Protein AF-A0A847AK40-F1 (afdb_monomer_lite)

pLDDT: mean 82.36, std 12.2, range [54.88, 95.56]

Structure (mmCIF, N/CA/C/O backbone):
data_AF-A0A847AK40-F1
#
_entry.id   AF-A0A847AK40-F1
#
loop_
_atom_site.group_PDB
_atom_site.id
_atom_site.type_symbol
_atom_site.label_atom_id
_atom_site.label_alt_id
_atom_site.label_comp_id
_atom_site.label_asym_id
_atom_site.label_entity_id
_atom_site.label_seq_id
_atom_site.pdbx_PDB_ins_code
_atom_site.Cartn_x
_atom_site.Cartn_y
_atom_site.Cartn_z
_atom_site.occupancy
_atom_site.B_iso_or_equiv
_atom_site.auth_seq_id
_atom_site.auth_comp_id
_atom_site.auth_asym_id
_atom_site.auth_atom_id
_atom_site.pdbx_PDB_model_num
ATOM 1 N N . PHE A 1 1 ? -13.398 -3.350 21.613 1.00 65.88 1 PHE A N 1
ATOM 2 C CA . PHE A 1 1 ? -12.087 -3.423 20.920 1.00 65.88 1 PHE A CA 1
ATOM 3 C C . PHE A 1 1 ? -12.017 -2.525 19.675 1.00 65.88 1 PHE A C 1
ATOM 5 O O . PHE A 1 1 ? -11.123 -1.690 19.594 1.00 65.88 1 PHE A O 1
ATOM 12 N N . ILE A 1 2 ? -12.936 -2.668 18.707 1.00 74.12 2 ILE A N 1
ATOM 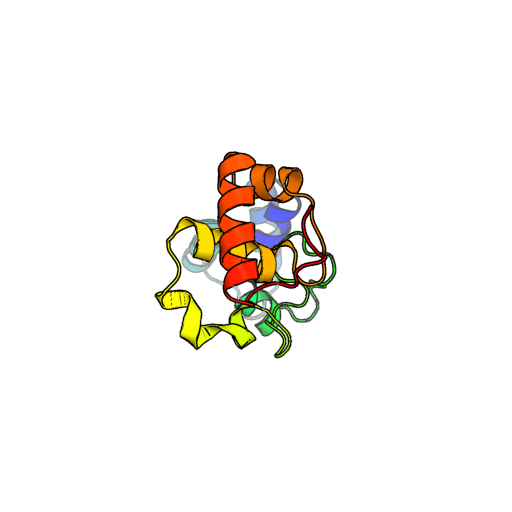13 C CA . ILE A 1 2 ? -12.958 -1.858 17.468 1.00 74.12 2 ILE A CA 1
ATOM 14 C C . ILE A 1 2 ? -13.351 -0.395 17.747 1.00 74.12 2 ILE A C 1
ATOM 16 O O . ILE A 1 2 ? -12.683 0.512 17.263 1.00 74.12 2 ILE A O 1
ATOM 20 N N . LEU A 1 3 ? -14.347 -0.173 18.614 1.00 82.44 3 LEU A N 1
ATOM 21 C CA . LEU A 1 3 ? -14.879 1.156 18.948 1.00 82.44 3 LEU A CA 1
ATOM 22 C C . LEU A 1 3 ? -13.807 2.165 19.399 1.00 82.44 3 LEU A C 1
ATOM 24 O O . LEU A 1 3 ? -13.682 3.222 18.794 1.00 82.44 3 LEU A O 1
ATOM 28 N N . TYR A 1 4 ? -12.985 1.819 20.398 1.00 83.62 4 TYR A N 1
ATOM 29 C CA . TYR A 1 4 ? -11.901 2.689 20.875 1.00 83.62 4 TYR A CA 1
ATOM 30 C C . TYR A 1 4 ? -10.957 3.122 19.743 1.00 83.62 4 TYR A C 1
ATOM 32 O O . TYR A 1 4 ? -10.609 4.292 19.635 1.00 83.62 4 TYR A O 1
ATOM 40 N N . ASN A 1 5 ? -10.567 2.188 18.870 1.00 80.00 5 ASN A N 1
ATOM 41 C CA . ASN A 1 5 ? -9.662 2.490 17.761 1.00 80.00 5 ASN A CA 1
ATOM 42 C C . ASN A 1 5 ? -10.310 3.412 16.720 1.00 80.00 5 ASN A C 1
ATOM 44 O O . ASN A 1 5 ? -9.655 4.348 16.271 1.00 80.00 5 ASN A O 1
ATOM 48 N N . LEU A 1 6 ? -11.586 3.191 16.386 1.00 77.56 6 LEU A N 1
ATOM 49 C CA . LEU A 1 6 ? -12.332 4.059 15.468 1.00 77.56 6 LEU A CA 1
ATOM 50 C C . LEU A 1 6 ? -12.470 5.486 16.017 1.00 77.56 6 LEU A C 1
ATOM 52 O O . LEU A 1 6 ? -12.305 6.449 15.272 1.00 77.56 6 LEU A O 1
ATOM 56 N N . LEU A 1 7 ? -12.722 5.641 17.320 1.00 81.56 7 LEU A N 1
ATOM 57 C CA . LEU A 1 7 ? -12.826 6.958 17.958 1.00 81.56 7 LEU A CA 1
ATOM 58 C C . LEU A 1 7 ? -11.494 7.721 17.886 1.00 81.56 7 LEU A C 1
ATOM 60 O O . LEU A 1 7 ? -11.481 8.891 17.499 1.00 81.56 7 LEU A O 1
ATOM 64 N N . ILE A 1 8 ? -10.375 7.043 18.160 1.00 82.44 8 ILE A N 1
ATOM 65 C CA . ILE A 1 8 ? -9.026 7.616 18.027 1.00 82.44 8 ILE A CA 1
ATOM 66 C C . ILE A 1 8 ? -8.708 7.996 16.573 1.00 82.44 8 ILE A C 1
ATOM 68 O O . ILE A 1 8 ? -8.133 9.055 16.330 1.00 82.44 8 ILE A O 1
ATOM 72 N N . GLN A 1 9 ? -9.081 7.160 15.598 1.00 72.31 9 GLN A N 1
ATOM 73 C CA . GLN A 1 9 ? -8.874 7.447 14.171 1.00 72.31 9 GLN A CA 1
ATOM 74 C C . GLN A 1 9 ? -9.655 8.681 13.705 1.00 72.31 9 GLN A C 1
ATOM 76 O O . GLN A 1 9 ? -9.139 9.464 12.913 1.00 72.31 9 GLN A O 1
ATOM 81 N N . ASN A 1 10 ? -10.838 8.917 14.274 1.00 73.81 10 ASN A N 1
ATOM 82 C CA . ASN A 1 10 ? -11.643 10.118 14.040 1.00 73.81 10 ASN A CA 1
ATOM 83 C C . ASN A 1 10 ? -11.187 11.341 14.862 1.00 73.81 10 ASN A C 1
ATOM 85 O O . ASN A 1 10 ? -11.961 12.268 15.077 1.00 73.81 10 ASN A O 1
ATOM 89 N N . ARG A 1 11 ? -9.928 11.362 15.326 1.00 81.12 11 ARG A N 1
ATOM 90 C CA . ARG A 1 11 ? -9.293 12.479 16.054 1.00 81.12 11 ARG A CA 1
ATOM 91 C C . ARG A 1 11 ? -9.936 12.844 17.400 1.00 81.12 11 ARG A C 1
ATOM 93 O O . ARG A 1 11 ? -9.683 13.930 17.916 1.00 81.12 11 ARG A O 1
ATOM 100 N N . ASN A 1 12 ? -10.702 11.942 18.012 1.00 81.25 12 ASN A N 1
ATOM 101 C CA . ASN A 1 12 ? -11.192 12.154 19.373 1.00 81.25 12 ASN A CA 1
ATOM 102 C C . ASN A 1 12 ? -10.059 12.014 20.401 1.00 81.25 12 ASN A C 1
ATOM 104 O O . ASN A 1 12 ? -9.080 11.289 20.187 1.00 81.25 12 ASN A O 1
ATOM 108 N N . THR A 1 13 ? -10.203 12.663 21.560 1.00 89.12 13 THR A N 1
ATOM 109 C CA . THR A 1 13 ? -9.227 12.520 22.649 1.00 89.12 13 THR A CA 1
ATOM 110 C C . THR A 1 13 ? -9.240 11.094 23.206 1.00 89.12 13 THR A C 1
ATOM 112 O O . THR A 1 13 ? -10.248 10.379 23.155 1.00 89.12 13 THR A O 1
ATOM 115 N N . ARG A 1 14 ? -8.102 10.649 23.755 1.00 87.19 14 ARG A N 1
ATOM 116 C CA . ARG A 1 14 ? -7.989 9.308 24.359 1.00 87.19 14 ARG A CA 1
ATOM 117 C C . ARG A 1 14 ? -8.939 9.123 25.533 1.00 87.19 14 ARG A C 1
ATOM 119 O O . ARG A 1 14 ? -9.493 8.043 25.687 1.00 87.19 14 ARG A O 1
ATOM 126 N N . GLU A 1 15 ? -9.112 10.168 26.331 1.00 90.75 15 GLU A N 1
ATOM 127 C CA . GLU A 1 15 ? -9.982 10.169 27.503 1.00 90.75 15 GLU A CA 1
ATOM 128 C C . GLU A 1 15 ? -11.451 10.035 27.108 1.00 90.75 15 GLU A C 1
ATOM 130 O O . GLU A 1 15 ? -12.106 9.086 27.534 1.00 90.75 15 GLU A O 1
ATOM 135 N N . TYR A 1 16 ? -11.921 10.863 26.170 1.00 89.44 16 TYR A N 1
ATOM 136 C CA . TYR A 1 16 ? -13.261 10.729 25.598 1.00 89.44 16 TYR A CA 1
ATOM 137 C C . TYR A 1 16 ? -13.487 9.330 25.006 1.00 89.44 16 TYR A C 1
ATOM 139 O O . TYR A 1 16 ? -14.480 8.663 25.292 1.00 89.44 16 TYR A O 1
ATOM 147 N N . SER A 1 17 ? -12.514 8.836 24.235 1.00 87.81 17 SER A N 1
ATOM 148 C CA . SER A 1 17 ? -12.597 7.516 23.603 1.00 87.81 17 SER A CA 1
ATOM 149 C C . SER A 1 17 ? -12.672 6.373 24.623 1.00 87.81 17 SER A C 1
ATOM 151 O O . SER A 1 17 ? -13.340 5.369 24.362 1.00 87.81 17 SER A O 1
ATOM 153 N N . ARG A 1 18 ? -12.003 6.503 25.780 1.00 90.12 18 ARG A N 1
ATOM 154 C CA . ARG A 1 18 ? -12.084 5.536 26.888 1.00 90.12 18 ARG A CA 1
ATOM 155 C C . ARG A 1 18 ? -13.456 5.558 27.541 1.00 90.12 18 ARG A C 1
ATOM 157 O O . ARG A 1 18 ? -14.077 4.504 27.583 1.00 90.12 18 ARG A O 1
ATOM 164 N N . ILE A 1 19 ? -13.955 6.734 27.928 1.00 90.38 19 ILE A N 1
ATOM 165 C CA . ILE A 1 19 ? -15.265 6.892 28.585 1.00 90.38 19 ILE A CA 1
ATOM 166 C C . ILE A 1 19 ? -16.374 6.250 27.743 1.00 90.38 19 ILE A C 1
ATOM 168 O O . ILE A 1 19 ? -17.151 5.434 28.232 1.00 90.38 19 ILE A O 1
ATOM 172 N N . ILE A 1 20 ? -16.410 6.543 26.441 1.00 90.25 20 ILE A N 1
ATOM 173 C CA . ILE A 1 20 ? -17.409 5.962 25.534 1.00 90.25 20 ILE A CA 1
ATOM 174 C C . ILE A 1 20 ? -17.244 4.440 25.410 1.00 90.25 20 ILE A C 1
ATOM 176 O O . ILE A 1 20 ? -18.233 3.704 25.386 1.00 90.25 20 ILE A O 1
ATOM 180 N N . THR A 1 21 ? -16.003 3.949 25.353 1.00 88.88 21 THR A N 1
ATOM 181 C CA . THR A 1 21 ? -15.732 2.506 25.272 1.00 88.88 21 THR A CA 1
ATOM 182 C C . THR A 1 21 ? -16.153 1.778 26.549 1.00 88.88 21 THR A C 1
ATOM 184 O O . THR A 1 21 ? -16.706 0.684 26.453 1.00 88.88 21 THR A O 1
ATOM 187 N N . GLU A 1 22 ? -15.944 2.377 27.720 1.00 90.38 22 GLU A N 1
ATOM 188 C CA . GLU A 1 22 ? -16.334 1.832 29.027 1.00 90.38 22 GLU A CA 1
ATOM 189 C C . GLU A 1 22 ? -17.848 1.816 29.187 1.00 90.38 22 GLU A C 1
ATOM 191 O O . GLU A 1 22 ? -18.417 0.758 29.450 1.00 90.38 22 GLU A O 1
ATOM 196 N N . ASN A 1 23 ? -18.516 2.936 28.899 1.00 90.00 23 ASN A N 1
ATOM 197 C CA . ASN A 1 23 ? -19.976 3.024 28.917 1.00 90.00 23 ASN A CA 1
ATOM 198 C C . ASN A 1 23 ? -20.607 1.963 28.014 1.00 90.00 23 ASN A C 1
ATOM 200 O O . ASN A 1 23 ? -21.553 1.276 28.404 1.00 90.00 23 ASN A O 1
ATOM 204 N N . LYS A 1 24 ? -20.050 1.767 26.812 1.00 88.50 24 LYS A N 1
ATOM 205 C CA . LYS A 1 24 ? -20.554 0.732 25.911 1.00 88.50 24 LYS A CA 1
ATOM 206 C C . LYS A 1 24 ? -20.241 -0.676 26.415 1.00 88.50 24 LYS A C 1
ATOM 208 O O . LYS A 1 24 ? -21.087 -1.554 26.262 1.00 88.50 24 LYS A O 1
ATOM 213 N N . ASN A 1 25 ? -19.080 -0.894 27.030 1.00 89.56 25 ASN A N 1
ATOM 214 C CA . ASN A 1 25 ? -18.715 -2.176 27.631 1.00 89.56 25 ASN A CA 1
ATOM 215 C C . ASN A 1 25 ? -19.672 -2.576 28.763 1.00 89.56 25 ASN A C 1
ATOM 217 O O . ASN A 1 25 ? -20.080 -3.732 28.815 1.00 89.56 25 ASN A O 1
ATOM 221 N N . PHE A 1 26 ? -20.094 -1.629 29.607 1.00 89.19 26 PHE A N 1
ATOM 222 C CA . PHE A 1 26 ? -21.078 -1.884 30.667 1.00 89.19 26 PHE A CA 1
ATOM 223 C C . PHE A 1 26 ? -22.461 -2.278 30.135 1.00 89.19 26 PHE A C 1
ATOM 225 O O . PHE A 1 26 ? -23.195 -2.980 30.820 1.00 89.19 26 PHE A O 1
ATOM 232 N N . SER A 1 27 ? -22.805 -1.886 28.904 1.00 88.00 27 SER A N 1
ATOM 233 C CA . SER A 1 27 ? -24.067 -2.288 28.265 1.00 88.00 27 SER A CA 1
ATOM 234 C C . SER A 1 27 ? -24.073 -3.722 27.712 1.00 88.00 27 SER A C 1
ATOM 236 O O . SER A 1 27 ? -25.090 -4.166 27.182 1.00 88.00 27 SER A O 1
ATOM 238 N N . LEU A 1 28 ? -22.947 -4.442 27.771 1.00 86.38 28 LEU A N 1
ATOM 239 C CA . LEU A 1 28 ? -22.842 -5.805 27.250 1.00 86.38 28 LEU A CA 1
ATOM 240 C C . LEU A 1 28 ? -23.356 -6.825 28.268 1.00 86.38 28 LEU A C 1
ATOM 242 O O . LEU A 1 28 ? -23.120 -6.698 29.463 1.00 86.38 28 LEU A O 1
ATOM 246 N N . THR A 1 29 ? -23.961 -7.910 27.782 1.00 91.69 29 THR A N 1
ATOM 247 C CA . THR A 1 29 ? -24.414 -9.038 28.619 1.00 91.69 29 THR A CA 1
ATOM 248 C C . THR A 1 29 ? -23.263 -9.694 29.391 1.00 91.69 29 THR A C 1
ATOM 250 O O . THR A 1 29 ? -23.461 -10.257 30.463 1.00 91.69 29 THR A O 1
ATOM 253 N N . ARG A 1 30 ? -22.045 -9.618 28.842 1.00 90.69 30 ARG A N 1
ATOM 254 C CA . ARG A 1 30 ? -20.790 -10.022 29.484 1.00 90.69 30 ARG A CA 1
ATOM 255 C C . ARG A 1 30 ? -19.743 -8.924 29.266 1.00 90.69 30 ARG A C 1
ATOM 257 O O . ARG A 1 30 ? -19.056 -8.952 28.242 1.00 90.69 30 ARG A O 1
ATOM 264 N N . PRO A 1 31 ? -19.658 -7.935 30.170 1.00 89.81 31 PRO 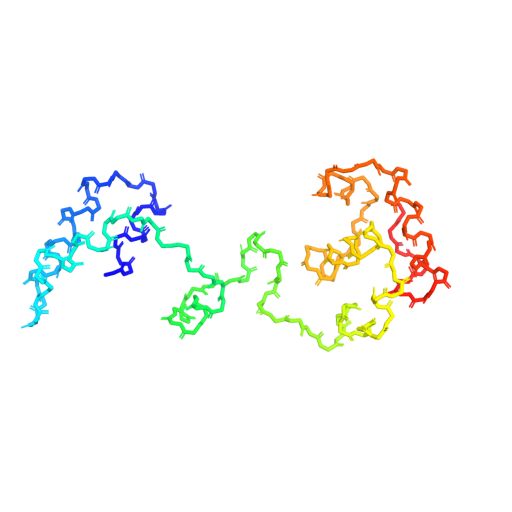A N 1
ATOM 265 C CA . PRO A 1 31 ? -18.670 -6.868 30.082 1.00 89.81 31 PRO A CA 1
ATOM 266 C C . PRO A 1 31 ? -17.248 -7.414 30.213 1.00 89.81 31 PRO A C 1
ATOM 268 O O . PRO A 1 31 ? -16.999 -8.350 30.972 1.00 89.81 31 PRO A O 1
ATOM 271 N N . LEU A 1 32 ? -16.304 -6.789 29.511 1.00 87.56 32 LEU A N 1
ATOM 272 C CA . LEU A 1 32 ? -14.879 -7.038 29.719 1.00 87.56 32 LEU A CA 1
ATOM 273 C C . LEU A 1 32 ? -14.446 -6.505 31.085 1.00 87.56 32 LEU A C 1
ATOM 275 O O . LEU A 1 32 ? -14.862 -5.412 31.480 1.00 87.56 32 LEU A O 1
ATOM 279 N N . ILE A 1 33 ? -13.569 -7.240 31.765 1.00 91.38 33 ILE A N 1
ATOM 280 C CA . ILE A 1 33 ? -13.000 -6.809 33.046 1.00 91.38 33 ILE A CA 1
ATOM 281 C C . ILE A 1 33 ? -11.896 -5.764 32.839 1.00 91.38 33 ILE A C 1
ATOM 283 O O . ILE A 1 33 ? -11.292 -5.653 31.769 1.00 91.38 33 ILE A O 1
ATOM 287 N N . GLU A 1 34 ? -11.592 -4.991 33.881 1.00 87.12 34 GLU A N 1
ATOM 288 C CA . GLU A 1 34 ? -10.635 -3.874 33.824 1.00 87.12 34 GLU A CA 1
ATOM 289 C C . GLU A 1 34 ? -9.257 -4.245 33.210 1.00 87.12 34 GLU A C 1
ATOM 291 O O . GLU A 1 34 ? -8.751 -3.495 32.364 1.00 87.12 34 GLU A O 1
ATOM 296 N N . PRO A 1 35 ? -8.658 -5.423 33.504 1.00 86.25 35 PRO A N 1
ATOM 297 C CA . PRO A 1 35 ? -7.423 -5.862 32.850 1.00 86.25 35 PRO A CA 1
ATOM 298 C C . PRO A 1 35 ? -7.555 -6.067 31.333 1.00 86.25 35 PRO A C 1
ATOM 300 O O . PRO A 1 35 ? -6.597 -5.840 30.589 1.00 86.25 35 PRO A O 1
ATOM 303 N N . GLU A 1 36 ? -8.722 -6.497 30.852 1.00 85.62 36 GLU A N 1
ATOM 304 C CA . GLU A 1 36 ? -9.006 -6.698 29.427 1.00 85.62 36 GLU A CA 1
ATOM 305 C C . GLU A 1 36 ? -9.229 -5.365 28.711 1.00 85.62 36 GLU A C 1
ATOM 307 O O . GLU A 1 36 ? -8.684 -5.151 27.625 1.00 85.62 36 GLU A O 1
ATOM 312 N N . LEU A 1 37 ? -9.936 -4.426 29.346 1.00 85.81 37 LEU A N 1
ATOM 313 C CA . LEU A 1 37 ? -10.085 -3.055 28.849 1.00 85.81 37 LEU A CA 1
ATOM 314 C C . LEU A 1 37 ? -8.729 -2.348 28.743 1.00 85.81 37 LEU A C 1
ATOM 316 O O . LEU A 1 37 ? -8.409 -1.760 27.707 1.00 85.81 37 LEU A O 1
ATOM 320 N N . LYS A 1 38 ? -7.857 -2.497 29.748 1.00 85.38 38 LYS A N 1
ATOM 321 C CA . LYS A 1 38 ? -6.484 -1.968 29.699 1.00 85.38 38 LYS A CA 1
ATOM 322 C C . LYS A 1 38 ? -5.698 -2.489 28.491 1.00 85.38 38 LYS A C 1
ATOM 324 O O . LYS A 1 38 ? -4.915 -1.729 27.919 1.00 85.38 38 LYS A O 1
ATOM 329 N N . LYS A 1 39 ? -5.915 -3.736 28.044 1.00 82.44 39 LYS A N 1
ATOM 330 C CA . LYS A 1 39 ? -5.277 -4.266 26.818 1.00 82.44 39 LYS A CA 1
ATOM 331 C C . LYS A 1 39 ? -5.731 -3.516 25.561 1.00 82.44 39 LYS A C 1
ATOM 333 O O . LYS A 1 39 ? -4.903 -3.281 24.684 1.00 82.44 39 LYS A O 1
ATOM 338 N N . ILE A 1 40 ? -6.995 -3.092 25.496 1.00 80.38 40 ILE A N 1
ATOM 339 C CA . ILE A 1 40 ? -7.557 -2.320 24.373 1.00 80.38 40 ILE A CA 1
ATOM 340 C C . ILE A 1 40 ? -6.910 -0.932 24.276 1.00 80.38 40 ILE A C 1
ATOM 342 O O . ILE A 1 40 ? -6.660 -0.442 23.177 1.00 80.38 40 ILE A O 1
ATOM 346 N N . TYR A 1 41 ? -6.594 -0.309 25.415 1.00 81.88 41 TYR A N 1
ATOM 347 C CA . TYR A 1 41 ? -6.096 1.071 25.464 1.00 81.88 41 TYR A CA 1
ATOM 348 C C . TYR A 1 41 ? -4.583 1.225 25.284 1.00 81.88 41 TYR A C 1
ATOM 350 O O . TYR A 1 41 ? -4.114 2.348 25.088 1.00 81.88 41 TYR A O 1
ATOM 358 N N . ARG A 1 42 ? -3.808 0.133 25.372 1.00 75.12 42 ARG A N 1
ATOM 359 C CA . ARG A 1 42 ? -2.332 0.167 25.385 1.00 75.12 42 ARG A CA 1
ATOM 360 C C . ARG A 1 42 ? -1.720 0.731 24.108 1.00 75.12 42 ARG A C 1
ATOM 362 O O . ARG A 1 42 ? -0.769 1.503 24.186 1.00 75.12 42 ARG A O 1
ATOM 369 N N . LYS A 1 43 ? -2.240 0.351 22.943 1.00 63.81 43 LYS A N 1
ATOM 370 C CA . LYS A 1 43 ? -1.806 0.895 21.653 1.00 63.81 43 LYS A CA 1
ATOM 371 C C . LYS A 1 43 ? -2.986 0.946 20.689 1.00 63.81 43 LYS A C 1
ATOM 373 O O . LYS A 1 43 ? -3.747 -0.021 20.646 1.00 63.81 43 LYS A O 1
ATOM 378 N N . PRO A 1 44 ? -3.110 2.020 19.888 1.00 56.72 44 PRO A N 1
ATOM 379 C CA . PRO A 1 44 ? -3.977 1.979 18.727 1.00 56.72 44 PRO A CA 1
ATOM 380 C C . PRO A 1 44 ? -3.531 0.809 17.845 1.00 56.72 44 PRO A C 1
ATOM 382 O O . PRO A 1 44 ? -2.363 0.715 17.453 1.00 56.72 44 PRO A O 1
ATOM 385 N N . TYR A 1 45 ? -4.444 -0.125 17.601 1.00 58.69 45 TYR A N 1
ATOM 386 C CA . TYR A 1 45 ? -4.166 -1.279 16.763 1.00 58.69 45 TYR A CA 1
ATOM 387 C C . TYR A 1 45 ? -4.151 -0.826 15.308 1.00 58.69 45 TYR A C 1
ATOM 389 O O . TYR A 1 45 ? -5.156 -0.359 14.776 1.00 58.69 45 TYR A O 1
ATOM 397 N N . LYS A 1 46 ? -3.007 -1.000 14.646 1.00 55.41 46 LYS A N 1
ATOM 398 C CA . LYS A 1 46 ? -2.937 -0.936 13.188 1.00 55.41 46 LYS A CA 1
ATOM 399 C C . LYS A 1 46 ? -3.411 -2.282 12.655 1.00 55.41 46 LYS A C 1
ATOM 401 O O . LYS A 1 46 ? -2.635 -3.235 12.607 1.00 55.41 46 LYS A O 1
ATOM 406 N N . TYR A 1 47 ? -4.695 -2.394 12.325 1.00 61.56 47 TYR A N 1
ATOM 407 C CA . TYR A 1 47 ? -5.155 -3.542 11.553 1.00 61.56 47 TYR A CA 1
ATOM 408 C C . TYR A 1 47 ? -4.522 -3.470 10.163 1.00 61.56 47 TYR A C 1
ATOM 410 O O . TYR A 1 47 ? -4.595 -2.440 9.498 1.00 61.56 47 TYR A O 1
ATOM 418 N N . GLY A 1 48 ? -3.866 -4.553 9.742 1.00 60.50 48 GLY A N 1
ATOM 419 C CA . GLY A 1 48 ? -3.463 -4.697 8.347 1.00 60.50 48 GLY A CA 1
ATOM 420 C C . GLY A 1 48 ? -4.698 -4.807 7.453 1.00 60.50 48 GLY A C 1
ATOM 421 O O . GLY A 1 48 ? -5.740 -5.287 7.904 1.00 60.50 48 GLY A O 1
ATOM 422 N N . CYS A 1 49 ? -4.574 -4.404 6.187 1.00 68.81 49 CYS A N 1
ATOM 423 C CA . CYS A 1 49 ? -5.694 -4.393 5.241 1.00 68.81 49 CYS A CA 1
ATOM 424 C C . CYS A 1 49 ? -6.389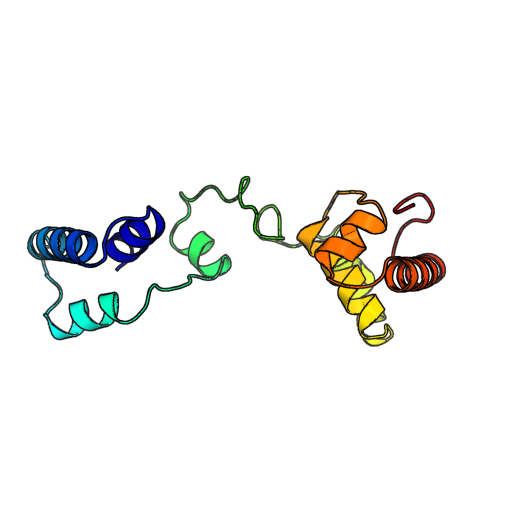 -5.759 5.116 1.00 68.81 49 CYS A C 1
ATOM 426 O O . CYS A 1 49 ? -7.608 -5.808 4.998 1.00 68.81 49 CYS A O 1
ATOM 428 N N . SER A 1 50 ? -5.641 -6.865 5.210 1.00 64.38 50 SER A N 1
ATOM 429 C CA . SER A 1 50 ? -6.205 -8.221 5.199 1.00 64.38 50 SER A CA 1
ATOM 430 C C . SER A 1 50 ? -7.192 -8.456 6.347 1.00 64.38 50 SER A C 1
ATOM 432 O O . SER A 1 50 ? -8.314 -8.889 6.113 1.00 64.38 50 SER A O 1
ATOM 434 N N . ARG A 1 51 ? -6.819 -8.091 7.581 1.00 65.25 51 ARG A N 1
ATOM 435 C CA . ARG A 1 51 ? -7.696 -8.209 8.759 1.00 65.25 51 ARG A CA 1
ATOM 436 C C . ARG A 1 51 ? -8.860 -7.225 8.733 1.00 65.25 51 ARG A C 1
ATOM 438 O O . ARG A 1 51 ? -9.911 -7.545 9.277 1.00 65.25 51 ARG A O 1
ATOM 445 N N . ILE A 1 52 ? -8.671 -6.039 8.146 1.00 69.94 52 ILE A N 1
ATOM 446 C CA . ILE A 1 52 ? -9.767 -5.084 7.928 1.00 69.94 52 ILE A CA 1
ATOM 447 C C . ILE A 1 52 ? -10.805 -5.722 7.003 1.00 69.94 52 ILE A C 1
ATOM 449 O O . ILE A 1 52 ? -11.963 -5.796 7.381 1.00 69.94 52 ILE A O 1
ATOM 453 N N . ARG A 1 53 ? -10.391 -6.276 5.860 1.00 66.94 53 ARG A N 1
ATOM 454 C CA . ARG A 1 53 ? -11.310 -6.915 4.905 1.00 66.94 53 ARG A CA 1
ATOM 455 C C . ARG A 1 53 ? -12.006 -8.155 5.464 1.00 66.94 53 ARG A C 1
ATOM 457 O O . ARG A 1 53 ? -13.196 -8.324 5.249 1.00 66.94 53 ARG A O 1
ATOM 464 N N . GLU A 1 54 ? -11.288 -8.985 6.219 1.00 68.62 54 GLU A N 1
ATOM 465 C CA . GLU A 1 54 ? -11.852 -10.189 6.845 1.00 68.62 54 GLU A CA 1
ATOM 466 C C . GLU A 1 54 ? -12.896 -9.854 7.922 1.00 68.62 54 GLU A C 1
ATOM 468 O O . GLU A 1 54 ? -13.941 -10.493 8.003 1.00 68.62 54 GLU A O 1
ATOM 473 N N . ARG A 1 55 ? -12.610 -8.868 8.785 1.00 69.25 55 ARG A N 1
ATOM 474 C CA . ARG A 1 55 ? -13.410 -8.619 9.998 1.00 69.25 55 ARG A CA 1
ATOM 475 C C . ARG A 1 55 ? -14.343 -7.421 9.907 1.00 69.25 55 ARG A C 1
ATOM 477 O O . ARG A 1 55 ? -15.226 -7.294 10.750 1.00 69.25 55 ARG A O 1
ATOM 484 N N . LEU A 1 56 ? -14.122 -6.528 8.949 1.00 69.38 56 LEU A N 1
ATOM 485 C CA . LEU A 1 56 ? -14.839 -5.263 8.783 1.00 69.38 56 LEU A CA 1
ATOM 486 C C . LEU A 1 56 ? -15.258 -5.101 7.305 1.00 69.38 56 LEU A C 1
ATOM 488 O O . LEU A 1 56 ? -14.831 -4.145 6.658 1.00 69.38 56 LEU A O 1
ATOM 492 N N . PRO A 1 57 ? -16.088 -6.013 6.754 1.00 64.38 57 PRO A N 1
ATOM 493 C CA . PRO A 1 57 ? -16.438 -6.032 5.326 1.00 64.38 57 PRO A CA 1
ATOM 494 C C . PRO A 1 57 ? -17.223 -4.796 4.856 1.00 64.38 57 PRO A C 1
ATOM 496 O O . PRO A 1 57 ? -17.346 -4.563 3.664 1.00 64.38 57 PRO A O 1
ATOM 499 N N . TYR A 1 58 ? -17.743 -3.997 5.789 1.00 65.88 58 TYR A N 1
ATOM 500 C CA . TYR A 1 58 ? -18.450 -2.742 5.526 1.00 65.88 58 TYR A CA 1
ATOM 501 C C . TYR A 1 58 ? -17.518 -1.530 5.351 1.00 65.88 58 TYR A C 1
ATOM 503 O O . TYR A 1 58 ? -17.997 -0.425 5.110 1.00 65.88 58 TYR A O 1
ATOM 511 N N . ILE A 1 59 ? -16.203 -1.694 5.538 1.00 65.25 59 ILE A N 1
ATOM 512 C CA . ILE A 1 59 ? -15.235 -0.630 5.263 1.00 65.25 59 ILE A CA 1
ATOM 513 C C . ILE A 1 59 ? -14.942 -0.631 3.766 1.00 65.25 59 ILE A C 1
ATOM 515 O O . ILE A 1 59 ? -14.269 -1.530 3.258 1.00 65.25 59 ILE A O 1
ATOM 519 N N . ASP A 1 60 ? -15.424 0.409 3.089 1.00 64.62 60 ASP A N 1
ATOM 520 C CA . ASP A 1 60 ? -15.079 0.680 1.701 1.00 64.62 60 ASP A CA 1
ATOM 521 C C . ASP A 1 60 ? -13.585 1.029 1.588 1.00 64.62 60 ASP A C 1
ATOM 523 O O . ASP A 1 60 ? -13.089 1.992 2.178 1.00 64.62 60 ASP A O 1
ATOM 527 N N . CYS A 1 61 ? -12.860 0.186 0.855 1.00 67.06 61 CYS A N 1
ATOM 528 C CA . CYS A 1 61 ? -11.434 0.339 0.600 1.00 67.06 61 CYS A CA 1
ATOM 529 C C . CYS A 1 61 ? -11.150 0.891 -0.806 1.00 67.06 61 CYS A C 1
ATOM 531 O O . CYS A 1 61 ? -9.977 1.068 -1.132 1.00 67.06 61 CYS A O 1
ATOM 533 N N . GLU A 1 62 ? -12.166 1.150 -1.639 1.00 59.91 62 GLU A N 1
ATOM 534 C CA . GLU A 1 62 ? -11.986 1.697 -2.993 1.00 59.91 62 GLU A CA 1
ATOM 535 C C . GLU A 1 62 ? -11.322 3.076 -2.955 1.00 59.91 62 GLU A C 1
ATOM 537 O O . GLU A 1 62 ? -10.433 3.367 -3.751 1.00 59.91 62 GLU A O 1
ATOM 542 N N . HIS A 1 63 ? -11.678 3.880 -1.953 1.00 61.03 63 HIS A N 1
ATOM 543 C CA . HIS A 1 63 ? -11.124 5.212 -1.707 1.00 61.03 63 HIS A CA 1
ATOM 544 C C . HIS A 1 63 ? -9.891 5.196 -0.787 1.00 61.03 63 HIS A C 1
ATOM 546 O O . HIS A 1 63 ? -9.501 6.224 -0.235 1.00 61.03 63 HIS A O 1
ATOM 552 N N . CYS A 1 64 ? -9.292 4.027 -0.544 1.00 64.50 64 CYS A N 1
ATOM 553 C CA . CYS A 1 64 ? -8.127 3.935 0.322 1.00 64.50 64 CYS A CA 1
ATOM 554 C C . CYS A 1 64 ? -6.893 4.512 -0.383 1.00 64.50 64 CYS A C 1
ATOM 556 O O . CYS A 1 64 ? -6.417 3.953 -1.365 1.00 64.50 64 CYS A O 1
ATOM 558 N N . ASP A 1 65 ? -6.289 5.552 0.200 1.00 55.97 65 ASP A N 1
ATOM 559 C CA . ASP A 1 65 ? -4.995 6.099 -0.249 1.00 55.97 65 ASP A CA 1
ATOM 560 C C . ASP A 1 65 ? -3.831 5.088 -0.131 1.00 55.97 65 ASP A C 1
ATOM 562 O O . ASP A 1 65 ? -2.689 5.365 -0.518 1.00 55.97 65 ASP A O 1
ATOM 566 N N . TYR A 1 66 ? -4.077 3.924 0.482 1.00 55.28 66 TYR A N 1
ATOM 567 C CA . TYR A 1 66 ? -3.080 2.880 0.651 1.00 55.28 66 TYR A CA 1
ATOM 568 C C . TYR A 1 66 ? -2.941 2.040 -0.623 1.00 55.28 66 TYR A C 1
ATOM 570 O O . TYR A 1 66 ? -3.906 1.633 -1.257 1.00 55.28 66 TYR A O 1
ATOM 578 N N . ARG A 1 67 ? -1.680 1.781 -0.963 1.00 58.81 67 ARG A N 1
ATOM 579 C CA . ARG A 1 67 ? -1.124 1.484 -2.293 1.00 58.81 67 ARG A CA 1
ATOM 580 C C . ARG A 1 67 ? -1.449 0.101 -2.863 1.00 58.81 67 ARG A C 1
ATOM 582 O O . ARG A 1 67 ? -0.545 -0.648 -3.199 1.00 58.81 67 ARG A O 1
ATOM 589 N N . PHE A 1 68 ? -2.716 -0.275 -2.899 1.00 63.41 68 PHE A N 1
ATOM 590 C CA . PHE A 1 68 ? -3.165 -1.535 -3.476 1.00 63.41 68 PHE A CA 1
ATOM 591 C C . PHE A 1 68 ? -4.679 -1.468 -3.688 1.00 63.41 68 PHE A C 1
ATOM 593 O O . PHE A 1 68 ? -5.453 -1.879 -2.813 1.00 63.41 68 PHE A O 1
ATOM 600 N N . LYS A 1 69 ? -5.095 -0.857 -4.804 1.00 54.88 69 LYS A N 1
ATOM 601 C CA . LYS A 1 69 ? -6.510 -0.610 -5.118 1.00 54.88 69 LYS A CA 1
ATOM 602 C C . LYS A 1 69 ? -7.274 -1.938 -5.073 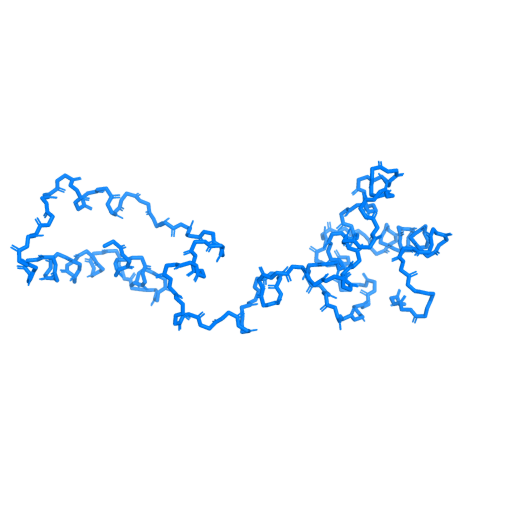1.00 54.88 69 LYS A C 1
ATOM 604 O O . LYS A 1 69 ? -6.880 -2.908 -5.705 1.00 54.88 69 LYS A O 1
ATOM 609 N N . GLY A 1 70 ? -8.318 -2.028 -4.250 1.00 56.53 70 GLY A N 1
ATOM 610 C CA . GLY A 1 70 ? -9.144 -3.242 -4.143 1.00 56.53 70 GLY A CA 1
ATOM 611 C C . GLY A 1 70 ? -8.537 -4.400 -3.342 1.00 56.53 70 GLY A C 1
ATOM 612 O O . GLY A 1 70 ? -9.224 -5.369 -3.024 1.00 56.53 70 GLY A O 1
ATOM 613 N N . GLY A 1 71 ? -7.284 -4.302 -2.896 1.00 62.22 71 GLY A N 1
ATOM 614 C CA . GLY A 1 71 ? -6.811 -5.206 -1.867 1.00 62.22 71 GLY A CA 1
ATOM 615 C C . GLY A 1 71 ? -6.249 -6.559 -2.331 1.00 62.22 71 GLY A C 1
ATOM 616 O O . GLY A 1 71 ? -5.808 -7.333 -1.472 1.00 62.22 71 GLY A O 1
ATOM 617 N N . GLN A 1 72 ? -6.215 -6.847 -3.631 1.00 69.19 72 GLN A N 1
ATOM 618 C CA . GLN A 1 72 ? -5.622 -8.058 -4.219 1.00 69.19 72 GLN A CA 1
ATOM 619 C C . GLN A 1 72 ? -4.802 -7.697 -5.468 1.00 69.19 72 GLN A C 1
ATOM 621 O O . GLN A 1 72 ? -5.185 -6.786 -6.190 1.00 69.19 72 GLN A O 1
ATOM 626 N N . LEU A 1 73 ? -3.689 -8.407 -5.713 1.00 76.12 73 LEU A N 1
ATOM 627 C CA . LEU A 1 73 ? -2.957 -8.301 -6.979 1.00 76.12 73 LEU A CA 1
ATOM 628 C C . LEU A 1 73 ? -3.768 -9.080 -8.011 1.00 76.12 73 LEU A C 1
ATOM 630 O O . LEU A 1 73 ? -3.929 -10.289 -7.846 1.00 76.12 73 LEU A O 1
ATOM 634 N N . GLY A 1 74 ? -4.270 -8.415 -9.048 1.00 74.88 74 GLY A N 1
ATOM 635 C CA . GLY A 1 74 ? -4.892 -9.120 -10.167 1.00 74.88 74 GLY A CA 1
ATOM 636 C C . GLY A 1 74 ? -3.867 -9.951 -10.947 1.00 74.88 74 GLY A C 1
ATOM 637 O O . GLY A 1 74 ? -2.678 -9.629 -10.961 1.00 74.88 74 GLY A O 1
ATOM 638 N N . ASP A 1 75 ? -4.320 -10.981 -11.663 1.00 82.44 75 ASP A N 1
ATOM 639 C CA . ASP A 1 75 ? -3.450 -11.819 -12.511 1.00 82.44 75 ASP A CA 1
ATOM 640 C C . ASP A 1 75 ? -2.723 -11.008 -13.597 1.00 82.44 75 ASP A C 1
ATOM 642 O O . ASP A 1 75 ? -1.638 -11.363 -14.062 1.00 82.44 75 ASP A O 1
ATOM 646 N N . SER A 1 76 ? -3.304 -9.873 -13.994 1.00 82.31 76 SER A N 1
ATOM 647 C CA . SER A 1 76 ? -2.712 -8.942 -14.949 1.00 82.31 76 SER A CA 1
ATOM 648 C C . SER A 1 76 ? -1.573 -8.095 -14.375 1.00 82.31 76 SER A C 1
ATOM 650 O O . SER A 1 76 ? -0.903 -7.412 -15.156 1.00 82.31 76 SER A O 1
ATOM 652 N N . ASN A 1 77 ? -1.352 -8.118 -13.057 1.00 88.44 77 ASN A N 1
ATOM 653 C CA . ASN A 1 77 ? -0.391 -7.263 -12.376 1.00 88.44 77 ASN A CA 1
ATOM 654 C C . ASN A 1 77 ? 1.061 -7.607 -12.740 1.00 88.44 77 ASN A C 1
ATOM 656 O O . ASN A 1 77 ? 1.452 -8.771 -12.845 1.00 88.44 77 ASN A O 1
ATOM 660 N N . ILE A 1 78 ? 1.886 -6.567 -12.866 1.00 88.94 78 ILE A N 1
ATOM 661 C CA . ILE A 1 78 ? 3.305 -6.663 -13.221 1.00 88.94 78 ILE A CA 1
ATOM 662 C C . ILE A 1 78 ? 4.117 -7.567 -12.286 1.00 88.94 78 ILE A C 1
ATOM 664 O O . ILE A 1 78 ? 4.980 -8.307 -12.757 1.00 88.94 78 ILE A O 1
ATOM 668 N N . LEU A 1 79 ? 3.841 -7.544 -10.980 1.00 90.69 79 LEU A N 1
ATOM 669 C CA . LEU A 1 79 ? 4.532 -8.376 -10.000 1.00 90.69 79 LEU A CA 1
ATOM 670 C C . LEU A 1 79 ? 4.208 -9.847 -10.221 1.00 90.69 79 LEU A C 1
ATOM 672 O O . LEU A 1 79 ? 5.129 -10.655 -10.223 1.00 90.69 79 LEU A O 1
ATOM 676 N N . ILE A 1 80 ? 2.931 -10.171 -10.453 1.00 88.62 80 ILE A N 1
ATOM 677 C CA . ILE A 1 80 ? 2.459 -11.540 -10.696 1.00 88.62 80 ILE A CA 1
ATOM 678 C C . ILE A 1 80 ? 3.035 -12.082 -12.005 1.00 88.62 80 ILE A C 1
ATOM 680 O O . ILE A 1 80 ? 3.640 -13.155 -12.015 1.00 88.62 80 ILE A O 1
ATOM 684 N N . LYS A 1 81 ? 2.937 -11.307 -13.092 1.00 90.19 81 LYS A N 1
ATOM 685 C CA . LYS A 1 81 ? 3.448 -11.693 -14.417 1.00 90.19 81 LYS A CA 1
ATOM 686 C C . LYS A 1 81 ? 4.954 -11.943 -14.442 1.00 90.19 81 LYS A C 1
ATOM 688 O O . LYS A 1 81 ? 5.415 -12.808 -15.181 1.00 90.19 81 LYS A O 1
ATOM 693 N N . ASN A 1 82 ? 5.717 -11.217 -13.626 1.00 90.75 82 ASN A N 1
ATOM 694 C CA . ASN A 1 82 ? 7.179 -11.229 -13.674 1.00 90.75 82 ASN A CA 1
ATOM 695 C C . ASN A 1 82 ? 7.839 -11.889 -12.455 1.00 90.75 82 ASN A C 1
ATOM 697 O O . ASN A 1 82 ? 9.050 -11.748 -12.284 1.00 90.75 82 ASN A O 1
ATOM 701 N N . LEU A 1 83 ? 7.093 -12.639 -11.628 1.00 89.81 83 LEU A N 1
ATOM 702 C CA . LEU A 1 83 ? 7.586 -13.252 -10.379 1.00 89.81 83 LEU A CA 1
ATOM 703 C C . LEU A 1 83 ? 8.932 -13.975 -10.530 1.00 89.81 83 LEU A C 1
ATOM 705 O O . LEU A 1 83 ? 9.784 -13.877 -9.650 1.00 89.81 83 LEU A O 1
ATOM 709 N N . ARG A 1 84 ? 9.131 -14.685 -11.647 1.00 91.12 84 ARG A N 1
ATOM 710 C CA . ARG A 1 84 ? 10.356 -15.456 -11.918 1.00 91.12 84 ARG A CA 1
ATOM 711 C C . ARG A 1 84 ? 11.580 -14.581 -12.191 1.00 91.12 84 ARG A C 1
ATOM 713 O O . ARG A 1 84 ? 12.683 -14.999 -11.874 1.00 91.12 84 ARG A O 1
ATOM 720 N N . VAL A 1 85 ? 11.377 -13.384 -12.737 1.00 91.31 85 VAL A N 1
ATOM 721 C CA . VAL A 1 85 ? 12.445 -12.458 -13.150 1.00 91.31 85 VAL A CA 1
ATOM 722 C C . VAL A 1 85 ? 12.769 -11.450 -12.039 1.00 91.31 85 VAL A C 1
ATOM 724 O O . VAL A 1 85 ? 13.871 -10.907 -11.993 1.00 91.31 85 VAL A O 1
ATOM 727 N N . LEU A 1 86 ? 11.858 -11.226 -11.078 1.00 91.00 86 LEU A N 1
ATOM 728 C CA . LEU A 1 86 ? 12.089 -10.322 -9.938 1.00 91.00 86 LEU A CA 1
ATOM 729 C C . LEU A 1 86 ? 13.396 -10.590 -9.159 1.00 91.00 86 LEU A C 1
ATOM 731 O O . LEU A 1 86 ? 14.046 -9.611 -8.776 1.00 91.00 86 LEU A O 1
ATOM 735 N N . PRO A 1 87 ? 13.822 -11.847 -8.906 1.00 93.06 87 PRO A N 1
ATOM 736 C CA . PRO A 1 87 ? 15.085 -12.121 -8.220 1.00 93.06 87 PRO A CA 1
ATOM 737 C C . PRO A 1 87 ? 16.319 -11.622 -8.984 1.00 93.06 87 PRO A C 1
ATOM 739 O O . PRO A 1 87 ? 17.308 -11.240 -8.360 1.00 93.06 87 PRO A O 1
ATOM 742 N N . GLU A 1 88 ? 16.245 -11.573 -10.315 1.00 94.44 88 GLU A N 1
ATOM 743 C CA . GLU A 1 88 ? 17.332 -11.152 -11.210 1.00 94.44 88 GLU A CA 1
ATOM 744 C C . GLU A 1 88 ? 17.469 -9.627 -11.316 1.00 94.44 88 GLU A C 1
ATOM 746 O O . GLU A 1 88 ? 18.416 -9.115 -11.920 1.00 94.44 88 GLU A O 1
ATOM 751 N N . LEU A 1 89 ? 16.503 -8.888 -10.770 1.00 94.62 89 LEU A N 1
ATOM 752 C CA . LEU A 1 89 ? 16.536 -7.435 -10.693 1.00 94.62 89 LEU A CA 1
ATOM 753 C C . LEU A 1 89 ? 17.391 -6.981 -9.510 1.00 94.62 89 LEU A C 1
ATOM 755 O O . LEU A 1 89 ? 17.440 -7.636 -8.467 1.00 94.62 89 LEU A O 1
ATOM 759 N N . ASN A 1 90 ? 18.015 -5.813 -9.623 1.00 95.12 90 ASN A N 1
ATOM 760 C CA . ASN A 1 90 ? 18.669 -5.171 -8.484 1.00 95.12 90 ASN A CA 1
ATOM 761 C C . ASN A 1 90 ? 17.642 -4.523 -7.533 1.00 95.12 90 ASN A C 1
ATOM 763 O O . ASN A 1 90 ? 16.454 -4.411 -7.839 1.00 95.12 90 ASN A O 1
ATOM 767 N N . ASN A 1 91 ? 18.102 -4.062 -6.368 1.00 94.19 91 ASN A N 1
ATOM 768 C CA . ASN A 1 91 ? 17.222 -3.495 -5.338 1.00 94.19 91 ASN A CA 1
ATOM 769 C C . ASN A 1 91 ? 16.411 -2.287 -5.832 1.00 94.19 91 ASN A C 1
ATOM 771 O O . ASN A 1 91 ? 15.233 -2.160 -5.503 1.00 94.19 91 ASN A O 1
ATOM 775 N N . THR A 1 92 ? 17.016 -1.420 -6.644 1.00 94.44 92 THR A N 1
ATOM 776 C CA . THR A 1 92 ? 16.353 -0.236 -7.205 1.00 94.44 92 THR A CA 1
ATOM 777 C C . THR A 1 92 ? 15.247 -0.632 -8.179 1.00 94.44 92 THR A C 1
ATOM 779 O O . THR A 1 92 ? 14.125 -0.143 -8.072 1.00 94.44 92 THR A O 1
ATOM 782 N N . GLN A 1 93 ? 15.543 -1.554 -9.092 1.00 94.88 93 GLN A N 1
ATOM 783 C CA . GLN A 1 93 ? 14.593 -2.081 -10.068 1.00 94.88 93 GLN A CA 1
ATOM 784 C C . GLN A 1 93 ? 13.432 -2.788 -9.371 1.00 94.88 93 GLN A C 1
ATOM 786 O O . GLN A 1 93 ? 12.283 -2.466 -9.651 1.00 94.88 93 GLN A O 1
ATOM 791 N N . ARG A 1 94 ? 13.706 -3.673 -8.399 1.00 95.06 94 ARG A N 1
ATOM 792 C CA . ARG A 1 94 ? 12.652 -4.327 -7.602 1.00 95.06 94 ARG A CA 1
ATOM 793 C C . ARG A 1 94 ? 11.779 -3.315 -6.873 1.00 95.06 94 ARG A C 1
ATOM 795 O O . ARG A 1 94 ? 10.564 -3.468 -6.856 1.00 95.06 94 ARG A O 1
ATOM 802 N N . SER A 1 95 ? 12.388 -2.286 -6.286 1.00 92.56 95 SER A N 1
ATOM 803 C CA . SER A 1 95 ? 11.655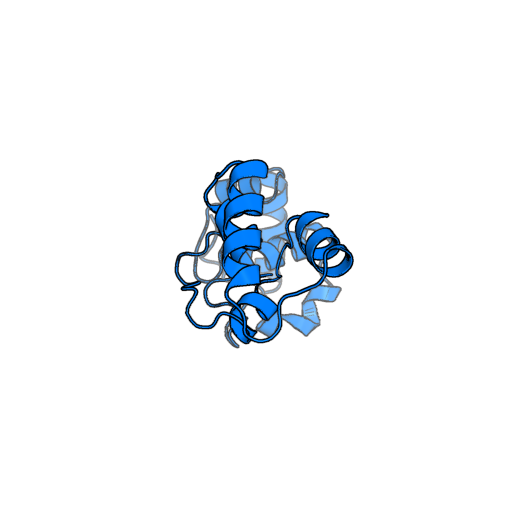 -1.221 -5.598 1.00 92.56 95 SER A CA 1
ATOM 804 C C . SER A 1 95 ? 10.718 -0.480 -6.556 1.00 92.56 95 SER A C 1
ATOM 806 O O . SER A 1 95 ? 9.545 -0.290 -6.247 1.00 92.56 95 SER A O 1
ATOM 808 N N . ILE A 1 96 ? 11.195 -0.134 -7.755 1.00 94.25 96 ILE A N 1
ATOM 809 C CA . ILE A 1 96 ? 10.385 0.552 -8.769 1.00 94.25 96 ILE A CA 1
ATOM 810 C C . ILE A 1 96 ? 9.277 -0.353 -9.311 1.00 94.25 96 ILE A C 1
ATOM 812 O O . ILE A 1 96 ? 8.132 0.080 -9.340 1.00 94.25 96 ILE A O 1
ATOM 816 N N . VAL A 1 97 ? 9.565 -1.613 -9.653 1.00 93.88 97 VAL A N 1
ATOM 817 C CA . VAL A 1 97 ? 8.535 -2.578 -10.086 1.00 93.88 97 VAL A CA 1
ATOM 818 C C . VAL A 1 97 ? 7.481 -2.777 -8.998 1.00 93.88 97 VAL A C 1
ATOM 820 O O . VAL A 1 97 ? 6.291 -2.805 -9.294 1.00 93.88 97 VAL A O 1
ATOM 823 N N . CYS A 1 98 ? 7.896 -2.848 -7.730 1.00 91.56 98 CYS A N 1
ATOM 824 C CA . CYS A 1 98 ? 6.976 -2.905 -6.600 1.00 91.56 98 CYS A CA 1
ATOM 825 C C . CYS A 1 98 ? 6.083 -1.666 -6.551 1.00 91.56 98 CYS A C 1
ATOM 827 O O . CYS A 1 98 ? 4.870 -1.804 -6.440 1.00 91.56 98 CYS A O 1
ATOM 829 N N . LEU A 1 99 ? 6.642 -0.461 -6.700 1.00 91.00 99 LEU A N 1
ATOM 830 C CA . LEU A 1 99 ? 5.848 0.767 -6.725 1.00 91.00 99 LEU A CA 1
ATOM 831 C C . LEU A 1 99 ? 4.853 0.795 -7.892 1.00 91.00 99 LEU A C 1
ATOM 833 O O . LEU A 1 99 ? 3.705 1.183 -7.687 1.00 91.00 99 LEU A O 1
ATOM 837 N N . LEU A 1 100 ? 5.269 0.362 -9.083 1.00 90.69 100 LEU A N 1
ATOM 838 C CA . LEU A 1 100 ? 4.400 0.283 -10.258 1.00 90.69 100 LEU A CA 1
ATOM 839 C C . LEU A 1 100 ? 3.272 -0.739 -10.072 1.00 90.69 100 LEU A C 1
ATOM 841 O O . LEU A 1 100 ? 2.130 -0.451 -10.399 1.00 90.69 100 LEU A O 1
ATOM 845 N N . GLY A 1 101 ? 3.568 -1.900 -9.487 1.00 88.75 101 GLY A N 1
ATOM 846 C CA . GLY A 1 101 ? 2.579 -2.947 -9.223 1.00 88.75 101 GLY A CA 1
ATOM 847 C C . GLY A 1 101 ? 1.722 -2.737 -7.976 1.00 88.75 101 GLY A C 1
ATOM 848 O O . GLY A 1 101 ? 0.923 -3.611 -7.665 1.00 88.75 101 GLY A O 1
ATOM 849 N N . THR A 1 102 ? 1.906 -1.640 -7.236 1.00 86.12 102 THR A N 1
ATOM 850 C CA . THR A 1 102 ? 1.170 -1.369 -5.988 1.00 86.12 102 THR A CA 1
ATOM 851 C C . THR A 1 102 ? 0.588 0.044 -5.974 1.00 86.12 102 THR A C 1
ATOM 853 O O . THR A 1 102 ? -0.622 0.234 -6.024 1.00 86.12 102 THR A O 1
ATOM 856 N N . VAL A 1 103 ? 1.445 1.065 -5.940 1.00 84.50 103 VAL A N 1
ATOM 857 C CA . VAL A 1 103 ? 1.055 2.484 -5.850 1.00 84.50 103 VAL A CA 1
ATOM 858 C C . VAL A 1 103 ? 0.380 2.964 -7.115 1.00 84.50 103 VAL A C 1
ATOM 860 O O . VAL A 1 103 ? -0.597 3.695 -7.042 1.00 84.50 103 VAL A O 1
ATOM 863 N N . PHE A 1 104 ? 0.957 2.582 -8.246 1.00 86.38 104 PHE A N 1
ATOM 864 C CA . PHE A 1 104 ? 0.595 3.079 -9.564 1.00 86.38 104 PHE A CA 1
ATOM 865 C C . PHE A 1 104 ? -0.030 1.973 -10.413 1.00 86.38 104 PHE A C 1
ATOM 867 O O . PHE A 1 104 ? 0.076 1.993 -11.636 1.00 86.38 104 PHE A O 1
ATOM 874 N N . GLU A 1 105 ? -0.638 0.975 -9.771 1.00 84.44 105 GLU A N 1
ATOM 875 C CA . GLU A 1 105 ? -1.272 -0.124 -10.486 1.00 84.44 105 GLU A CA 1
ATOM 876 C C . GLU A 1 105 ? -2.387 0.418 -11.392 1.00 84.44 105 GLU A C 1
ATOM 878 O O . GLU A 1 105 ? -3.296 1.116 -10.936 1.00 84.44 105 GLU A O 1
ATOM 883 N N . GLY A 1 106 ? -2.285 0.114 -12.690 1.00 78.56 106 GLY A N 1
ATOM 884 C CA . GLY A 1 106 ? -3.198 0.630 -13.713 1.00 78.56 106 GLY A CA 1
ATOM 885 C C . GLY A 1 106 ? -3.003 2.113 -14.051 1.00 78.56 106 GLY A C 1
ATOM 886 O O . GLY A 1 106 ? -3.837 2.688 -14.744 1.00 78.56 106 GLY A O 1
ATOM 887 N N . GLU A 1 107 ? -1.927 2.742 -13.573 1.00 84.62 107 GLU A N 1
ATOM 888 C CA . GLU A 1 107 ? -1.579 4.134 -13.852 1.00 84.62 107 GLU A CA 1
ATOM 889 C C . GLU A 1 107 ? -0.255 4.251 -14.623 1.00 84.62 107 GLU A C 1
ATOM 891 O O . GLU A 1 107 ? 0.601 3.361 -14.611 1.00 84.62 107 GLU A O 1
ATOM 896 N N . TYR A 1 108 ? -0.062 5.415 -15.250 1.00 88.12 108 TYR A N 1
ATOM 897 C CA . TYR A 1 108 ? 1.147 5.765 -15.998 1.00 88.12 108 TYR A CA 1
ATOM 898 C C . TYR A 1 108 ? 1.812 7.025 -15.424 1.00 88.12 108 TYR A C 1
ATOM 900 O O . TYR A 1 108 ? 1.823 8.072 -16.074 1.00 88.12 108 TYR A O 1
ATOM 908 N N . PRO A 1 109 ? 2.335 6.977 -14.183 1.00 89.69 109 PRO A N 1
ATOM 909 C CA . PRO A 1 109 ? 3.044 8.097 -13.579 1.00 89.69 109 PRO A CA 1
ATOM 910 C C . PRO A 1 109 ? 4.258 8.538 -14.403 1.00 89.69 109 PRO A C 1
ATOM 912 O O . PRO A 1 109 ? 5.006 7.728 -14.948 1.00 89.69 109 PRO A O 1
ATOM 915 N N . SER A 1 110 ? 4.513 9.843 -14.393 1.00 93.00 110 SER A N 1
ATOM 916 C CA . SER A 1 110 ? 5.775 10.416 -14.868 1.00 93.00 110 SER A CA 1
ATOM 917 C C . SER A 1 110 ? 6.958 9.973 -14.003 1.00 93.00 110 SER A C 1
ATOM 919 O O . SER A 1 110 ? 6.814 9.686 -12.806 1.00 93.00 110 SER A O 1
ATOM 921 N N . ILE A 1 111 ? 8.167 10.024 -14.568 1.00 94.38 111 ILE A N 1
ATOM 922 C CA . ILE A 1 111 ? 9.419 9.732 -13.844 1.00 94.38 111 ILE A CA 1
ATOM 923 C C . ILE A 1 111 ? 9.520 10.548 -12.546 1.00 94.38 111 ILE A C 1
ATOM 925 O O . ILE A 1 111 ? 9.910 10.025 -11.501 1.00 94.38 111 ILE A O 1
ATOM 929 N N . ASN A 1 112 ? 9.113 11.818 -12.582 1.00 93.38 112 ASN A N 1
ATOM 930 C CA . ASN A 1 112 ? 9.164 12.710 -11.423 1.00 93.38 112 ASN A CA 1
ATOM 931 C C . ASN A 1 112 ? 8.184 12.298 -10.314 1.00 93.38 112 ASN A C 1
ATOM 933 O O . ASN A 1 112 ? 8.517 12.397 -9.131 1.00 93.38 112 ASN A O 1
ATOM 937 N N . GLN A 1 113 ? 6.993 11.805 -10.668 1.00 92.62 113 GLN A N 1
ATOM 938 C CA . GLN A 1 113 ? 6.040 11.277 -9.687 1.00 92.62 113 GLN A CA 1
ATOM 939 C C . GLN A 1 113 ? 6.587 10.019 -9.009 1.00 92.62 113 GLN A C 1
ATOM 941 O O . GLN A 1 113 ? 6.536 9.917 -7.780 1.00 92.62 113 GLN A O 1
ATOM 946 N N . ILE A 1 114 ? 7.173 9.104 -9.787 1.00 93.19 114 ILE A N 1
ATOM 947 C CA . ILE A 1 114 ? 7.811 7.895 -9.253 1.00 93.19 114 ILE A CA 1
ATOM 948 C C . ILE A 1 114 ? 8.976 8.280 -8.336 1.00 93.19 114 ILE A C 1
ATOM 950 O O . ILE A 1 114 ? 9.045 7.795 -7.210 1.00 93.19 114 ILE A O 1
ATOM 954 N N . ALA A 1 115 ? 9.848 9.196 -8.765 1.00 94.38 115 ALA A N 1
ATOM 955 C CA . ALA A 1 115 ? 10.999 9.662 -7.991 1.00 94.38 115 ALA A CA 1
ATOM 956 C C . ALA A 1 115 ? 10.586 10.280 -6.648 1.00 94.38 115 ALA A C 1
ATOM 958 O O . ALA A 1 115 ? 11.130 9.922 -5.599 1.00 94.38 115 ALA A O 1
ATOM 959 N N . LYS A 1 116 ? 9.555 11.135 -6.660 1.00 93.50 116 LYS A N 1
ATOM 960 C CA . LYS A 1 116 ? 8.970 11.737 -5.454 1.00 93.50 116 LYS A CA 1
ATOM 961 C C . LYS A 1 116 ? 8.450 10.673 -4.488 1.00 93.50 116 LYS A C 1
ATOM 963 O O . LYS A 1 116 ? 8.708 10.745 -3.288 1.00 93.50 116 LYS A O 1
ATOM 968 N N . VAL A 1 117 ? 7.731 9.678 -5.003 1.00 90.12 117 VAL A N 1
ATOM 969 C CA . VAL A 1 117 ? 7.162 8.586 -4.203 1.00 90.12 117 VAL A CA 1
ATOM 970 C C . VAL A 1 117 ? 8.238 7.646 -3.655 1.00 90.12 117 VAL A C 1
ATOM 972 O O . VAL A 1 117 ? 8.154 7.236 -2.495 1.00 90.12 117 VAL A O 1
ATOM 975 N N . ALA A 1 118 ? 9.243 7.326 -4.466 1.00 89.44 118 ALA A N 1
ATOM 976 C CA . ALA A 1 118 ? 10.375 6.477 -4.115 1.00 89.44 118 ALA A CA 1
ATOM 977 C C . ALA A 1 118 ? 11.411 7.193 -3.232 1.00 89.44 118 ALA A C 1
ATOM 979 O O . ALA A 1 118 ? 12.315 6.540 -2.715 1.00 89.44 118 ALA A O 1
ATOM 980 N N . LYS A 1 119 ? 11.290 8.520 -3.062 1.00 92.81 119 LYS A N 1
ATOM 981 C CA . LYS A 1 119 ? 12.273 9.383 -2.388 1.00 92.81 119 LYS A CA 1
ATOM 982 C C . LYS A 1 119 ? 13.685 9.186 -2.954 1.00 92.81 119 LYS A C 1
ATOM 984 O O . LYS A 1 119 ? 14.653 9.050 -2.211 1.00 92.81 119 LYS A O 1
ATOM 989 N N . THR A 1 120 ? 13.784 9.137 -4.279 1.00 92.56 120 THR A N 1
ATOM 990 C CA . THR A 1 120 ? 15.042 8.926 -5.007 1.00 92.56 120 THR A CA 1
ATOM 991 C C . THR A 1 120 ? 15.176 9.916 -6.164 1.00 92.56 120 THR A C 1
ATOM 993 O O . THR A 1 120 ? 14.276 10.716 -6.410 1.00 92.56 120 THR A O 1
ATOM 996 N N . ASN A 1 121 ? 16.308 9.890 -6.866 1.00 94.31 121 ASN A N 1
ATOM 997 C CA . ASN A 1 121 ? 16.572 10.775 -7.999 1.00 94.31 121 ASN A CA 1
ATOM 998 C C . ASN A 1 121 ? 15.844 10.288 -9.268 1.00 94.31 121 ASN A C 1
ATOM 1000 O O . ASN A 1 121 ? 15.886 9.100 -9.594 1.00 94.31 121 ASN A O 1
ATOM 1004 N N . SER A 1 122 ? 15.243 11.209 -10.027 1.00 94.88 122 SER A N 1
ATOM 1005 C CA . SER A 1 122 ? 14.641 10.948 -11.342 1.00 94.88 122 SER A CA 1
ATOM 1006 C C . SER A 1 122 ? 15.590 10.238 -12.316 1.00 94.88 122 SER A C 1
ATOM 1008 O O . SER A 1 122 ? 15.141 9.385 -13.075 1.00 94.88 122 SER A O 1
ATOM 1010 N N . ASN A 1 123 ? 16.901 10.498 -12.265 1.00 95.44 123 ASN A N 1
ATOM 1011 C CA . ASN A 1 123 ? 17.885 9.788 -13.092 1.00 95.44 123 ASN A CA 1
ATOM 1012 C C . ASN A 1 123 ? 17.990 8.301 -12.728 1.00 95.44 123 ASN A C 1
ATOM 1014 O O . ASN A 1 123 ? 18.027 7.450 -13.614 1.00 95.44 123 ASN A O 1
ATOM 1018 N N . THR A 1 124 ? 17.983 7.981 -11.432 1.00 95.12 124 THR A N 1
ATOM 1019 C CA . THR A 1 124 ? 17.974 6.598 -10.936 1.00 95.12 124 THR A CA 1
ATOM 1020 C C . THR A 1 124 ? 16.700 5.876 -11.371 1.00 95.12 124 THR A C 1
ATOM 1022 O O . THR A 1 124 ? 16.756 4.724 -11.801 1.00 95.12 124 THR A O 1
ATOM 1025 N N . VAL A 1 125 ? 15.556 6.567 -11.315 1.00 95.56 125 VAL A N 1
ATOM 1026 C CA . VAL A 1 125 ? 14.282 6.035 -11.814 1.00 95.56 125 VAL A CA 1
ATOM 1027 C C . VAL A 1 125 ? 14.345 5.789 -13.317 1.00 95.56 125 VAL A C 1
ATOM 1029 O O . VAL A 1 125 ? 14.017 4.694 -13.759 1.00 95.56 125 VAL A O 1
ATOM 1032 N N . L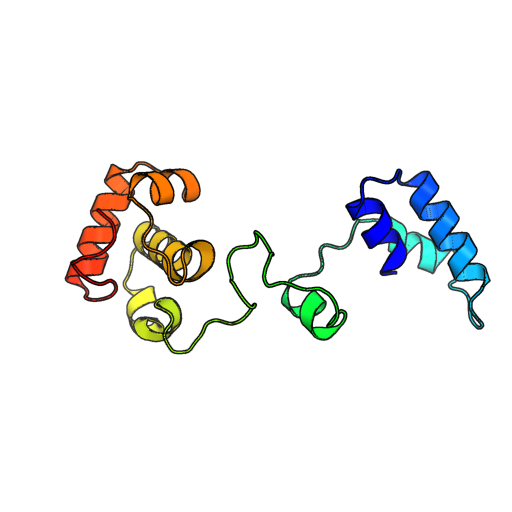YS A 1 126 ? 14.823 6.762 -14.100 1.00 95.50 126 LYS A N 1
ATOM 1033 C CA . LYS A 1 126 ? 14.951 6.653 -15.558 1.00 95.50 126 LYS A CA 1
ATOM 1034 C C . LYS A 1 126 ? 15.818 5.463 -15.970 1.00 95.50 126 LYS A C 1
ATOM 1036 O O . LYS A 1 126 ? 15.417 4.683 -16.826 1.00 95.50 126 LYS A O 1
ATOM 1041 N N . GLN A 1 127 ? 16.979 5.296 -15.336 1.00 95.44 127 GLN A N 1
ATOM 1042 C CA . GLN A 1 127 ? 17.870 4.162 -15.593 1.00 95.44 127 GLN A CA 1
ATOM 1043 C C . GLN A 1 127 ? 17.196 2.826 -15.277 1.00 95.44 127 GLN A C 1
ATOM 1045 O O . GLN A 1 127 ? 17.277 1.892 -16.069 1.00 95.44 127 GLN A O 1
ATOM 1050 N N . ALA A 1 128 ? 16.503 2.731 -14.142 1.00 95.12 128 ALA A N 1
ATOM 1051 C CA . ALA A 1 128 ? 15.790 1.515 -13.788 1.00 95.12 128 ALA A CA 1
ATOM 1052 C C . ALA A 1 128 ? 14.648 1.211 -14.768 1.00 95.12 128 ALA A C 1
ATOM 1054 O O . ALA A 1 128 ? 14.541 0.071 -15.203 1.00 95.12 128 ALA A O 1
ATOM 1055 N N . LEU A 1 129 ? 13.845 2.206 -15.159 1.00 94.75 129 LEU A N 1
ATOM 1056 C CA . LEU A 1 129 ? 12.775 2.030 -16.147 1.00 94.75 129 LEU A CA 1
ATOM 1057 C C . LEU A 1 129 ? 13.322 1.561 -17.500 1.00 94.75 129 LEU A C 1
ATOM 1059 O O . LEU A 1 129 ? 12.748 0.653 -18.086 1.00 94.75 129 LEU A O 1
ATOM 1063 N N . ASN A 1 130 ? 14.453 2.100 -17.962 1.00 94.38 130 ASN A N 1
ATOM 1064 C CA . ASN A 1 130 ? 15.091 1.630 -19.195 1.00 94.38 130 ASN A CA 1
ATOM 1065 C C . ASN A 1 130 ? 15.450 0.139 -19.121 1.00 94.38 130 ASN A C 1
ATOM 1067 O O . ASN A 1 130 ? 15.060 -0.617 -20.002 1.00 94.38 130 ASN A O 1
ATOM 1071 N N . VAL A 1 131 ? 16.092 -0.308 -18.035 1.00 94.19 131 VAL A N 1
ATOM 1072 C CA . VAL A 1 131 ? 16.426 -1.736 -17.870 1.00 94.19 131 VAL A CA 1
ATOM 1073 C C . VAL A 1 131 ? 15.169 -2.606 -17.775 1.00 94.19 131 VAL A C 1
ATOM 1075 O O . VAL A 1 131 ? 15.147 -3.732 -18.264 1.00 94.19 131 VAL A O 1
ATOM 1078 N N . LEU A 1 132 ? 14.103 -2.107 -17.146 1.00 94.19 132 LEU A N 1
ATOM 1079 C CA . LEU A 1 132 ? 12.834 -2.832 -17.067 1.00 94.19 132 LEU A CA 1
ATOM 1080 C C . LEU A 1 132 ? 12.148 -2.951 -18.440 1.00 94.19 132 LEU A C 1
ATOM 1082 O O . LEU A 1 132 ? 11.545 -3.989 -18.703 1.00 94.19 132 LEU A O 1
ATOM 1086 N N . ARG A 1 133 ? 12.270 -1.941 -19.316 1.00 92.94 133 ARG A N 1
ATOM 1087 C CA . ARG A 1 133 ? 11.802 -2.001 -20.716 1.00 92.94 133 ARG A CA 1
ATOM 1088 C C . ARG A 1 133 ? 12.610 -2.998 -21.536 1.00 92.94 133 ARG A C 1
ATOM 1090 O O . ARG A 1 133 ? 12.026 -3.851 -22.187 1.00 92.94 133 ARG A O 1
ATOM 1097 N N . GLU A 1 134 ? 13.939 -2.941 -21.440 1.00 91.81 134 GLU A N 1
ATOM 1098 C CA . GLU A 1 134 ? 14.848 -3.875 -22.128 1.00 91.81 134 GLU A CA 1
ATOM 1099 C C . GLU A 1 134 ? 14.572 -5.337 -21.750 1.00 91.81 134 GLU A C 1
ATOM 1101 O O . GLU A 1 134 ? 14.759 -6.242 -22.556 1.00 91.81 134 GLU A O 1
ATOM 1106 N N . ARG A 1 135 ? 14.105 -5.574 -20.519 1.00 90.56 135 ARG A N 1
ATOM 1107 C CA . ARG A 1 135 ? 13.708 -6.901 -20.030 1.00 90.56 135 ARG A CA 1
ATOM 1108 C C . ARG A 1 135 ? 12.242 -7.253 -20.295 1.00 90.56 135 ARG A C 1
ATOM 1110 O O . ARG A 1 135 ? 11.787 -8.280 -19.802 1.00 90.56 135 ARG A O 1
ATOM 1117 N N . HIS A 1 136 ? 11.503 -6.414 -21.020 1.00 89.50 136 HIS A N 1
ATOM 1118 C CA . HIS A 1 136 ? 10.075 -6.581 -21.312 1.00 89.50 136 HIS A CA 1
ATOM 1119 C C . HIS A 1 136 ? 9.191 -6.746 -20.059 1.00 89.50 136 HIS A C 1
ATOM 1121 O O . HIS A 1 136 ? 8.162 -7.417 -20.089 1.00 89.50 136 HIS A O 1
ATOM 1127 N N . ILE A 1 137 ? 9.592 -6.133 -18.940 1.00 90.44 137 ILE A N 1
ATOM 1128 C CA . ILE A 1 137 ? 8.838 -6.153 -17.676 1.00 90.44 137 ILE A CA 1
ATOM 1129 C C . ILE A 1 137 ? 7.773 -5.047 -17.664 1.00 90.44 137 ILE A C 1
ATOM 1131 O O . ILE A 1 137 ? 6.712 -5.219 -17.062 1.00 90.44 137 ILE A O 1
ATOM 1135 N N . ILE A 1 138 ? 8.061 -3.919 -18.322 1.00 89.38 138 ILE A N 1
ATOM 1136 C CA . ILE A 1 138 ? 7.138 -2.799 -18.555 1.00 89.38 138 ILE A CA 1
ATOM 1137 C C . ILE A 1 138 ? 7.085 -2.463 -20.045 1.00 89.38 138 ILE A C 1
ATOM 1139 O O . ILE A 1 138 ? 8.070 -2.667 -20.755 1.00 89.38 138 ILE A O 1
ATOM 1143 N N . ASP A 1 139 ? 5.964 -1.900 -20.494 1.00 82.19 139 ASP A N 1
ATOM 1144 C CA . ASP A 1 139 ? 5.779 -1.525 -21.896 1.00 82.19 139 ASP A CA 1
ATOM 1145 C C . ASP A 1 139 ? 6.648 -0.324 -22.302 1.00 82.19 139 ASP A C 1
ATOM 1147 O O . ASP A 1 139 ? 6.901 0.599 -21.517 1.00 82.19 139 ASP A O 1
ATOM 1151 N N . GLU A 1 140 ? 7.065 -0.306 -23.569 1.00 65.31 140 GLU A N 1
ATOM 1152 C CA . GLU A 1 140 ? 7.973 0.708 -24.123 1.00 65.31 140 GLU A CA 1
ATOM 1153 C C . GLU A 1 140 ? 7.371 2.120 -24.152 1.00 65.31 140 GLU A C 1
ATOM 1155 O O . GLU A 1 140 ? 8.093 3.104 -23.999 1.00 65.31 140 GLU A O 1
ATOM 1160 N N . TYR A 1 141 ? 6.048 2.230 -24.299 1.00 66.94 141 TYR A N 1
ATOM 1161 C CA . TYR A 1 141 ? 5.350 3.504 -24.513 1.00 66.94 141 TYR A CA 1
ATOM 1162 C C . TYR A 1 141 ? 4.925 4.219 -23.227 1.00 66.94 141 TYR A C 1
ATOM 1164 O O . TYR A 1 141 ? 4.369 5.318 -23.276 1.00 66.94 141 TYR A O 1
ATOM 1172 N N . HIS A 1 142 ? 5.170 3.612 -22.070 1.00 65.56 142 HIS A N 1
ATOM 1173 C CA . HIS A 1 142 ? 4.726 4.132 -20.784 1.00 65.56 142 HIS A CA 1
ATOM 1174 C C . HIS A 1 142 ? 5.912 4.680 -19.965 1.00 65.56 142 HIS A C 1
ATOM 1176 O O . HIS A 1 142 ? 7.047 4.216 -20.095 1.00 65.56 142 HIS A O 1
ATOM 1182 N N . TYR A 1 143 ? 5.648 5.666 -19.093 1.00 66.00 143 TYR A N 1
ATOM 1183 C CA . TYR A 1 143 ? 6.597 6.230 -18.106 1.00 66.00 143 TYR A CA 1
ATOM 1184 C C . TYR A 1 143 ? 7.711 7.149 -18.665 1.00 66.00 143 TYR A C 1
ATOM 1186 O O . TYR A 1 143 ? 8.901 6.924 -18.416 1.00 66.00 143 TYR A O 1
ATOM 1194 N N . ASN A 1 144 ? 7.328 8.192 -19.413 1.00 61.34 144 ASN A N 1
ATOM 1195 C CA . ASN A 1 144 ? 8.239 9.248 -19.891 1.00 61.34 144 ASN A CA 1
ATOM 1196 C C . ASN A 1 144 ? 8.463 10.379 -18.873 1.00 61.34 144 ASN A C 1
ATOM 1198 O O . ASN A 1 144 ? 7.588 10.614 -18.002 1.00 61.34 144 ASN A O 1
#

Radius of gyration: 21.61 Å; chains: 1; bounding box: 43×28×58 Å

Sequence (144 aa):
FILYNLLIQNRNTREYSRIITENKNFSLTRPLIEPELKKIYRKPYKYGCSRIRERLPYIDCEHCDYRFKGGQLGDSNILIKNLRVLPELNNTQRSIVCLLGTVFEGEYPSINQIAKVAKTNSNTVKQALNVLRERHIIDEYHYN

Foldseek 3Di:
DVQLLVCVVVVHDNVVSLVVVQVVQVVDPDRDDPVVSVVPSPDNDDDDPVNCCVPPVVDDCCPPQFFAHPRDQDCPFLCNVCVVCLVVDDPLLNLLSVCCRTNQPVHFDALVVSCVVSVHDSVSSVVSVVVCCVVVSDPPPGHD

Secondary structure (DSSP, 8-state):
-HHHHHHHHTT--HHHHHHHHHHHHHTSSSPPPHHHHHHHHSS-----HHHHHHH-TTS--TT--SSSGGGS--TTSHHHHTTTTGGGS-HHHHHHHHHHTTTTTT----HHHHHHHHTS-HHHHHHHHHHHHHTTSS-TTS--